Protein AF-A0A7Y9S3P2-F1 (afdb_monomer_lite)

Structure (mmCIF, N/CA/C/O backbone):
data_AF-A0A7Y9S3P2-F1
#
_entry.id   AF-A0A7Y9S3P2-F1
#
loop_
_atom_site.group_PDB
_atom_site.id
_atom_site.type_symbol
_atom_site.label_atom_id
_atom_site.label_alt_id
_atom_site.label_comp_id
_atom_site.label_asym_id
_atom_site.label_entity_id
_atom_site.label_seq_id
_atom_site.pdbx_PDB_ins_code
_atom_site.Cartn_x
_atom_site.Cartn_y
_atom_site.Cartn_z
_atom_site.occupancy
_atom_site.B_iso_or_equiv
_atom_site.auth_seq_id
_atom_site.auth_comp_id
_atom_site.auth_asym_id
_atom_site.auth_atom_id
_atom_site.pdbx_PDB_model_num
ATOM 1 N N . MET A 1 1 ? -4.431 -1.060 17.935 1.00 65.31 1 MET A N 1
ATOM 2 C CA . MET A 1 1 ? -3.489 -1.432 16.848 1.00 65.31 1 MET A CA 1
ATOM 3 C C . MET A 1 1 ? -2.145 -0.749 17.093 1.00 65.31 1 MET A C 1
ATOM 5 O O . MET A 1 1 ? -2.159 0.390 17.537 1.00 65.31 1 MET A O 1
ATOM 9 N N . SER A 1 2 ? -1.002 -1.417 16.887 1.00 79.00 2 SER A N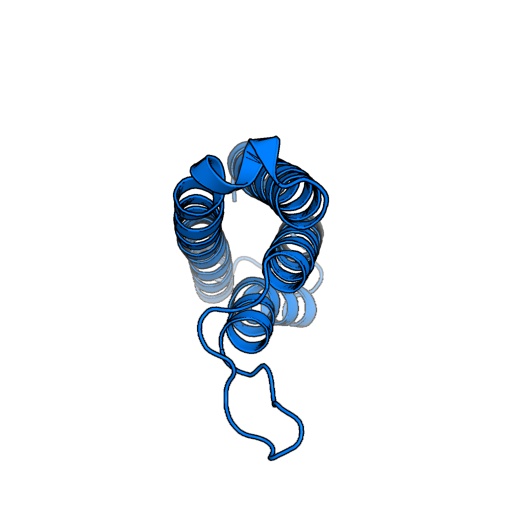 1
ATOM 10 C CA . SER A 1 2 ? 0.310 -0.807 17.181 1.00 79.00 2 SER A CA 1
ATOM 11 C C . SER A 1 2 ? 0.689 0.233 16.126 1.00 79.00 2 SER A C 1
ATOM 13 O O . SER A 1 2 ? 0.864 -0.110 14.957 1.00 79.00 2 SER A O 1
ATOM 15 N N . TRP A 1 3 ? 0.874 1.482 16.558 1.00 86.38 3 TRP A N 1
ATOM 16 C CA . TRP A 1 3 ? 1.297 2.607 15.713 1.00 86.38 3 TRP A CA 1
ATOM 17 C C . TRP A 1 3 ? 2.593 2.305 14.942 1.00 86.38 3 TRP A C 1
ATOM 19 O O . TRP A 1 3 ? 2.739 2.665 13.775 1.00 86.38 3 TRP A O 1
ATOM 29 N N . LEU A 1 4 ? 3.509 1.565 15.578 1.00 90.12 4 LEU A N 1
ATOM 30 C CA . LEU A 1 4 ? 4.780 1.153 14.985 1.00 90.12 4 LEU A CA 1
ATOM 31 C C . LEU A 1 4 ? 4.578 0.259 13.762 1.00 90.12 4 LEU A C 1
ATOM 33 O O . LEU A 1 4 ? 5.217 0.476 12.738 1.00 90.12 4 LEU A O 1
ATOM 37 N N . PHE A 1 5 ? 3.680 -0.725 13.850 1.00 89.44 5 PHE A N 1
ATOM 38 C CA . PHE A 1 5 ? 3.458 -1.657 12.747 1.00 89.44 5 PHE A CA 1
ATOM 39 C C . PHE A 1 5 ? 2.878 -0.937 11.526 1.00 89.44 5 PHE A C 1
ATOM 41 O O . PHE A 1 5 ? 3.394 -1.092 10.421 1.00 89.44 5 PHE A O 1
ATOM 48 N N . THR A 1 6 ? 1.878 -0.076 11.731 1.00 92.44 6 THR A N 1
ATOM 49 C CA . THR A 1 6 ? 1.283 0.722 10.651 1.00 92.44 6 THR A CA 1
ATOM 50 C C . THR A 1 6 ? 2.319 1.632 9.986 1.00 92.44 6 THR A C 1
ATOM 52 O O . THR A 1 6 ? 2.393 1.665 8.759 1.00 92.44 6 THR A O 1
ATOM 55 N N . ILE A 1 7 ? 3.164 2.322 10.764 1.00 94.25 7 ILE A N 1
ATOM 56 C CA . ILE A 1 7 ? 4.233 3.172 10.214 1.00 94.25 7 ILE A CA 1
ATOM 57 C C . ILE A 1 7 ? 5.238 2.352 9.408 1.00 94.25 7 ILE A C 1
ATOM 59 O O . ILE A 1 7 ? 5.643 2.792 8.333 1.00 94.25 7 ILE A O 1
ATOM 63 N N . VAL A 1 8 ? 5.638 1.173 9.890 1.00 95.81 8 VAL A N 1
ATOM 64 C CA . VAL A 1 8 ? 6.571 0.296 9.169 1.00 95.81 8 VAL A CA 1
ATOM 65 C C . VAL A 1 8 ? 5.989 -0.112 7.817 1.00 95.81 8 VAL A C 1
ATOM 67 O O . VAL A 1 8 ? 6.664 0.036 6.800 1.00 95.81 8 VAL A O 1
ATOM 70 N N . VAL A 1 9 ? 4.729 -0.555 7.776 1.00 95.12 9 VAL A N 1
ATOM 71 C CA . VAL A 1 9 ? 4.077 -0.969 6.523 1.00 95.12 9 VAL A CA 1
ATOM 72 C C . VAL A 1 9 ? 3.869 0.218 5.578 1.00 95.12 9 VAL A C 1
ATOM 74 O O . VAL A 1 9 ? 4.138 0.099 4.385 1.00 95.12 9 VAL A O 1
ATOM 77 N N . ALA A 1 10 ? 3.455 1.379 6.092 1.00 95.62 10 ALA A N 1
ATOM 78 C CA . ALA A 1 10 ? 3.285 2.586 5.283 1.00 95.62 10 ALA A CA 1
ATOM 79 C C . ALA A 1 10 ? 4.621 3.093 4.716 1.00 95.62 10 ALA A C 1
ATOM 81 O O . ALA A 1 10 ? 4.700 3.445 3.540 1.00 95.62 10 ALA A O 1
ATOM 82 N N . SER A 1 11 ? 5.687 3.075 5.521 1.00 97.19 11 SER A N 1
ATOM 83 C CA . SER A 1 11 ? 7.036 3.458 5.082 1.00 97.19 11 SER A CA 1
ATOM 84 C C . SER A 1 11 ? 7.560 2.490 4.028 1.00 97.19 11 SER A C 1
ATOM 86 O O . SER A 1 11 ? 8.102 2.918 3.014 1.00 97.19 11 SER A O 1
ATOM 88 N N . TYR A 1 12 ? 7.343 1.188 4.230 1.00 97.12 12 TYR A N 1
ATOM 89 C CA . TYR A 1 12 ? 7.684 0.163 3.252 1.00 97.12 12 TYR A CA 1
ATOM 90 C C . TYR A 1 12 ? 6.954 0.382 1.922 1.00 97.12 12 TYR A C 1
ATOM 92 O O . TYR A 1 12 ? 7.595 0.399 0.873 1.00 97.12 12 TYR A O 1
ATOM 100 N N . ALA A 1 13 ? 5.643 0.639 1.952 1.00 95.75 13 ALA A N 1
ATOM 101 C CA . ALA A 1 13 ? 4.880 0.984 0.755 1.00 95.75 13 ALA A CA 1
ATOM 102 C C . ALA A 1 13 ? 5.421 2.260 0.078 1.00 95.75 13 ALA A C 1
ATOM 104 O O . ALA A 1 13 ? 5.581 2.287 -1.140 1.00 95.75 13 ALA A O 1
ATOM 105 N N . GLY A 1 14 ? 5.808 3.281 0.850 1.00 96.44 14 GLY A N 1
ATOM 106 C CA . GLY A 1 14 ? 6.483 4.473 0.326 1.00 96.44 14 GLY A CA 1
ATOM 107 C C . GLY A 1 14 ? 7.808 4.160 -0.384 1.00 96.44 14 GLY A C 1
ATOM 108 O O . GLY A 1 14 ? 8.055 4.663 -1.478 1.00 96.44 14 GLY A O 1
ATOM 109 N N . VAL A 1 15 ? 8.636 3.277 0.183 1.00 97.44 15 VAL A N 1
ATOM 110 C CA . VAL A 1 15 ? 9.881 2.812 -0.456 1.00 97.44 15 VAL A CA 1
ATOM 111 C C . VAL A 1 15 ? 9.585 2.070 -1.759 1.00 97.44 15 VAL A C 1
ATOM 113 O O . VAL A 1 15 ? 10.229 2.343 -2.771 1.00 97.44 15 VAL A O 1
ATOM 116 N N . ILE A 1 16 ? 8.588 1.179 -1.771 1.00 97.12 16 ILE A N 1
ATOM 117 C CA . ILE A 1 16 ? 8.157 0.483 -2.993 1.00 97.12 16 ILE A CA 1
ATOM 118 C C . ILE A 1 16 ? 7.682 1.477 -4.051 1.00 97.12 16 ILE A C 1
ATOM 120 O O . ILE A 1 16 ? 8.007 1.297 -5.221 1.00 97.12 16 ILE A O 1
ATOM 124 N N . ALA A 1 17 ? 6.988 2.546 -3.662 1.00 96.94 17 ALA A N 1
ATOM 125 C CA . ALA A 1 17 ? 6.551 3.562 -4.606 1.00 96.94 17 ALA A CA 1
ATOM 126 C C . ALA A 1 17 ? 7.715 4.296 -5.276 1.00 96.94 17 ALA A C 1
ATOM 128 O O . ALA A 1 17 ? 7.737 4.441 -6.499 1.00 96.94 17 ALA A O 1
ATOM 129 N N . VAL A 1 18 ? 8.700 4.723 -4.481 1.00 96.94 18 VAL A N 1
ATOM 130 C CA . VAL A 1 18 ? 9.904 5.391 -4.991 1.00 96.94 18 VAL A CA 1
ATOM 131 C C . VAL A 1 18 ? 10.692 4.451 -5.900 1.00 96.94 18 VAL A C 1
ATOM 133 O O . VAL A 1 18 ? 11.096 4.852 -6.989 1.00 96.94 18 VAL A O 1
ATOM 136 N N . LEU A 1 19 ? 10.865 3.189 -5.496 1.00 95.75 19 LEU A N 1
ATOM 137 C CA . LEU A 1 19 ? 11.536 2.183 -6.318 1.00 95.75 19 LEU A CA 1
ATOM 138 C C . LEU A 1 19 ? 10.781 1.926 -7.625 1.00 95.75 19 LEU A C 1
ATOM 140 O O . LEU A 1 19 ? 11.403 1.884 -8.680 1.00 95.75 19 LEU A O 1
ATOM 144 N N . ALA A 1 20 ? 9.455 1.802 -7.585 1.00 95.62 20 ALA A N 1
ATOM 145 C CA . ALA A 1 20 ? 8.636 1.588 -8.773 1.00 95.62 20 ALA A CA 1
ATOM 146 C C . ALA A 1 20 ? 8.764 2.744 -9.773 1.00 95.62 20 ALA A C 1
ATOM 148 O O . ALA A 1 20 ? 9.000 2.503 -10.955 1.00 95.62 20 ALA A O 1
ATOM 149 N N . ALA A 1 21 ? 8.694 3.990 -9.296 1.00 95.81 21 ALA A N 1
ATOM 150 C CA . ALA A 1 21 ? 8.908 5.177 -10.119 1.00 95.81 21 ALA A CA 1
ATOM 151 C C . ALA A 1 21 ? 10.335 5.229 -10.697 1.00 95.81 21 ALA A C 1
ATOM 153 O O . ALA A 1 21 ? 10.517 5.497 -11.884 1.00 95.81 21 ALA A O 1
ATOM 154 N N . ALA A 1 22 ? 11.351 4.915 -9.886 1.00 95.38 22 ALA A N 1
ATOM 155 C CA . ALA A 1 22 ? 12.743 4.896 -10.328 1.00 95.38 22 ALA A CA 1
ATOM 156 C C . ALA A 1 22 ? 12.973 3.853 -11.435 1.00 95.38 22 ALA A C 1
ATOM 158 O O . ALA A 1 22 ? 13.521 4.192 -12.485 1.00 95.38 22 ALA A O 1
ATOM 159 N N . VAL A 1 23 ? 12.488 2.621 -11.247 1.00 94.94 23 VAL A N 1
ATOM 160 C CA . VAL A 1 23 ? 12.583 1.544 -12.248 1.00 94.94 23 VAL A CA 1
ATOM 161 C C . VAL A 1 23 ? 11.798 1.894 -13.516 1.00 94.94 23 VAL A C 1
ATOM 163 O O . VAL A 1 23 ? 12.291 1.661 -14.615 1.00 94.94 23 VAL A O 1
ATOM 166 N N . ALA A 1 24 ? 10.621 2.514 -13.388 1.00 93.00 24 ALA A N 1
ATOM 167 C CA . ALA A 1 24 ? 9.840 2.976 -14.537 1.00 93.00 24 ALA A CA 1
ATOM 168 C C . ALA A 1 24 ? 10.568 4.055 -15.354 1.00 93.00 24 ALA A C 1
ATOM 170 O O . ALA A 1 24 ? 10.397 4.136 -16.568 1.00 93.00 24 ALA A O 1
ATOM 171 N N . SER A 1 25 ? 11.361 4.895 -14.687 1.00 94.19 25 SER A N 1
ATOM 172 C CA . SER A 1 25 ? 12.025 6.047 -15.302 1.00 94.19 25 SER A CA 1
ATOM 173 C C . SER A 1 25 ? 13.384 5.734 -15.936 1.00 94.19 25 SER A C 1
ATOM 175 O O . SER A 1 25 ? 13.880 6.538 -16.720 1.00 94.19 25 SER A O 1
ATOM 177 N N . THR A 1 26 ? 14.029 4.615 -15.582 1.00 92.88 26 THR A N 1
ATOM 178 C CA . THR A 1 26 ? 15.426 4.346 -15.960 1.00 92.88 26 THR A CA 1
ATOM 179 C C . THR A 1 26 ? 15.667 2.874 -16.297 1.00 92.88 26 THR A C 1
ATOM 181 O O . THR A 1 26 ? 15.478 1.988 -15.466 1.00 92.88 26 THR A O 1
ATOM 184 N N . SER A 1 27 ? 16.204 2.613 -17.495 1.00 87.38 27 SER A N 1
ATOM 185 C CA . SER A 1 27 ? 16.511 1.260 -17.988 1.00 87.38 27 SER A CA 1
ATOM 186 C C . SER A 1 27 ? 17.563 0.518 -17.154 1.00 87.38 27 SER A C 1
ATOM 188 O O . SER A 1 27 ? 17.475 -0.697 -17.000 1.00 87.38 27 SER A O 1
ATOM 190 N N . ALA A 1 28 ? 18.514 1.236 -16.549 1.00 91.00 28 ALA A N 1
ATOM 191 C CA . ALA A 1 28 ? 19.560 0.656 -15.701 1.00 91.00 28 ALA A CA 1
ATOM 192 C C . ALA A 1 28 ? 19.016 -0.104 -14.475 1.00 91.00 28 ALA A C 1
ATOM 194 O O . ALA A 1 28 ? 19.706 -0.958 -13.923 1.00 91.00 28 ALA A O 1
ATOM 195 N N . LEU A 1 29 ? 17.783 0.192 -14.049 1.00 91.06 29 LEU A N 1
ATOM 196 C CA . LEU A 1 29 ? 17.156 -0.419 -12.878 1.00 91.06 29 LEU A CA 1
ATOM 197 C C . LEU A 1 29 ? 16.112 -1.484 -13.235 1.00 91.06 29 LEU A C 1
ATOM 199 O O . LEU A 1 29 ? 15.526 -2.062 -12.324 1.00 91.06 29 LEU A O 1
ATOM 203 N N . GLN A 1 30 ? 15.896 -1.803 -14.518 1.00 90.44 30 GLN A N 1
ATO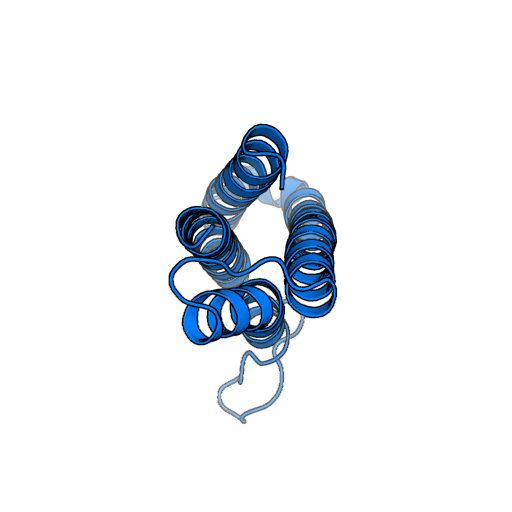M 204 C CA . GLN A 1 30 ? 14.864 -2.767 -14.935 1.00 90.44 30 GLN A CA 1
ATOM 205 C C . GLN A 1 30 ? 15.017 -4.151 -14.297 1.00 90.44 30 GLN A C 1
ATOM 207 O O . GLN A 1 30 ? 14.025 -4.802 -13.985 1.00 90.44 30 GLN A O 1
ATOM 212 N N . GLN A 1 31 ? 16.244 -4.572 -13.985 1.00 93.62 31 GLN A N 1
ATOM 213 C CA . GLN A 1 31 ? 16.497 -5.819 -13.254 1.00 93.62 31 GLN A CA 1
ATOM 214 C C . GLN A 1 31 ? 15.840 -5.875 -11.857 1.00 93.62 31 GLN A C 1
ATOM 216 O O . GLN A 1 31 ? 15.674 -6.957 -11.299 1.00 93.62 31 GLN A O 1
ATOM 221 N N . MET A 1 32 ? 15.451 -4.729 -11.283 1.00 92.44 32 MET A N 1
ATOM 222 C CA . MET A 1 32 ? 14.764 -4.634 -9.990 1.00 92.44 32 MET A CA 1
ATOM 223 C C . MET A 1 32 ? 13.236 -4.712 -10.106 1.00 92.44 32 MET A C 1
ATOM 225 O O . MET A 1 32 ? 12.551 -4.747 -9.085 1.00 92.44 32 MET A O 1
ATOM 229 N N . GLU A 1 33 ? 12.672 -4.772 -11.314 1.00 93.25 33 GLU A N 1
ATOM 230 C CA . GLU A 1 33 ? 11.225 -4.881 -11.518 1.00 93.25 33 GLU A CA 1
ATOM 231 C C . GLU A 1 33 ? 10.581 -6.061 -10.754 1.00 93.25 33 GLU A C 1
ATOM 233 O O . GLU A 1 33 ? 9.575 -5.837 -10.068 1.00 93.25 33 GLU A O 1
ATOM 238 N N . PRO A 1 34 ? 11.143 -7.289 -10.758 1.00 94.38 34 PRO A N 1
ATOM 239 C CA . PRO A 1 34 ? 10.580 -8.398 -9.988 1.00 94.38 34 PRO A CA 1
ATOM 240 C C . PRO A 1 34 ? 10.543 -8.113 -8.484 1.00 94.38 34 PRO A C 1
ATOM 242 O O . PRO A 1 34 ? 9.585 -8.491 -7.807 1.00 94.38 34 PRO A O 1
ATOM 245 N N . LEU A 1 35 ? 11.555 -7.406 -7.966 1.00 95.50 35 LEU A N 1
ATOM 246 C CA . LEU A 1 35 ? 11.635 -7.011 -6.561 1.00 95.50 35 LEU A CA 1
ATOM 247 C C . LEU A 1 35 ? 10.533 -6.007 -6.211 1.00 95.50 35 LEU A C 1
ATOM 249 O O . LEU A 1 35 ? 9.865 -6.177 -5.196 1.00 95.50 35 LEU A O 1
ATOM 253 N N . VAL A 1 36 ? 10.302 -5.002 -7.061 1.00 95.44 36 VAL A N 1
ATOM 254 C CA . VAL A 1 36 ? 9.224 -4.015 -6.881 1.00 95.44 36 VAL A CA 1
ATOM 255 C C . VAL A 1 36 ? 7.859 -4.700 -6.876 1.00 95.44 36 VAL A C 1
ATOM 257 O O . VAL A 1 36 ? 7.044 -4.465 -5.983 1.00 95.44 36 VAL A O 1
ATOM 260 N N . ARG A 1 37 ? 7.614 -5.594 -7.840 1.00 95.00 37 ARG A N 1
ATOM 261 C CA . ARG A 1 37 ? 6.348 -6.333 -7.950 1.00 95.00 37 ARG A CA 1
ATOM 262 C C . ARG A 1 37 ? 6.122 -7.251 -6.754 1.00 95.00 37 ARG A C 1
ATOM 264 O O . ARG A 1 37 ? 5.017 -7.296 -6.215 1.00 95.00 37 ARG A O 1
ATOM 271 N N . HIS A 1 38 ? 7.154 -7.973 -6.322 1.00 95.69 38 HIS A N 1
ATOM 272 C CA . HIS A 1 38 ? 7.074 -8.809 -5.128 1.00 95.69 38 HIS A CA 1
ATOM 273 C C . HIS A 1 38 ? 6.846 -7.960 -3.876 1.00 95.69 38 HIS A C 1
ATOM 275 O O . HIS A 1 38 ? 5.973 -8.272 -3.070 1.00 95.69 38 HIS A O 1
ATOM 281 N N . GLY A 1 39 ? 7.565 -6.845 -3.753 1.00 95.00 39 GLY A N 1
ATOM 282 C CA . GLY A 1 39 ? 7.424 -5.937 -2.628 1.00 95.00 39 GLY A CA 1
ATOM 283 C C . GLY A 1 39 ? 6.029 -5.329 -2.525 1.00 95.00 39 GLY A C 1
ATOM 284 O O . GLY A 1 39 ? 5.462 -5.288 -1.437 1.00 95.00 39 GLY A O 1
ATOM 285 N N . MET A 1 40 ? 5.403 -4.973 -3.650 1.00 95.88 40 MET A N 1
ATOM 286 C CA . MET A 1 40 ? 4.009 -4.525 -3.643 1.00 95.88 40 MET A CA 1
ATOM 287 C C . MET A 1 40 ? 3.055 -5.610 -3.124 1.00 95.88 40 MET A C 1
ATOM 289 O O . MET A 1 40 ? 2.181 -5.314 -2.313 1.00 95.88 40 MET A O 1
ATOM 293 N N . LYS A 1 41 ? 3.245 -6.879 -3.511 1.00 95.06 41 LYS A N 1
ATOM 294 C CA . LYS A 1 41 ? 2.437 -7.993 -2.979 1.00 95.06 41 LYS A CA 1
ATOM 295 C C . LYS A 1 41 ? 2.601 -8.138 -1.464 1.00 95.06 41 LYS A C 1
ATOM 297 O O . LYS A 1 41 ? 1.611 -8.316 -0.757 1.00 95.06 41 LYS A O 1
ATOM 302 N N . VAL A 1 42 ? 3.830 -8.024 -0.954 1.00 95.69 42 VAL A N 1
ATOM 303 C CA . VAL A 1 42 ? 4.095 -8.054 0.495 1.00 95.69 42 VAL A CA 1
ATOM 304 C C . VAL A 1 42 ? 3.396 -6.887 1.196 1.00 95.69 42 VAL A C 1
ATOM 306 O O . VAL A 1 42 ? 2.745 -7.098 2.220 1.00 95.69 42 VAL A O 1
ATOM 309 N N . ALA A 1 43 ? 3.465 -5.679 0.627 1.00 94.00 43 ALA A N 1
ATOM 310 C CA . ALA A 1 43 ? 2.772 -4.509 1.159 1.00 94.00 43 ALA A CA 1
ATOM 311 C C . ALA A 1 43 ? 1.255 -4.740 1.221 1.00 94.00 43 ALA A C 1
ATOM 313 O O . ALA A 1 43 ? 0.661 -4.515 2.274 1.00 94.00 43 ALA A O 1
ATOM 314 N N . GLN A 1 44 ? 0.647 -5.267 0.149 1.00 94.50 44 GLN A N 1
ATOM 315 C CA . GLN A 1 44 ? -0.782 -5.604 0.095 1.00 94.50 44 GLN A CA 1
ATOM 316 C C . GLN A 1 44 ? -1.198 -6.572 1.201 1.00 94.50 44 GLN A C 1
ATOM 318 O O . GLN A 1 44 ? -2.178 -6.317 1.899 1.00 94.50 44 GLN A O 1
ATOM 323 N N . ILE A 1 45 ? -0.442 -7.656 1.393 1.00 95.31 45 ILE A N 1
ATOM 324 C CA . ILE A 1 45 ? -0.717 -8.636 2.450 1.00 95.31 45 ILE A CA 1
ATOM 325 C C . ILE A 1 45 ? -0.633 -7.963 3.824 1.00 95.31 45 ILE A C 1
ATOM 327 O O . ILE A 1 45 ? -1.542 -8.107 4.641 1.00 95.31 45 ILE A O 1
ATOM 331 N N . ALA A 1 46 ? 0.423 -7.185 4.070 1.00 94.56 46 ALA A N 1
ATOM 332 C CA . ALA A 1 46 ? 0.625 -6.512 5.346 1.00 94.56 46 ALA A CA 1
ATOM 333 C C . ALA A 1 46 ? -0.488 -5.497 5.658 1.00 94.56 46 ALA A C 1
ATOM 335 O O . ALA A 1 46 ? -1.018 -5.492 6.768 1.00 94.56 46 ALA A O 1
ATOM 336 N N . GLY A 1 47 ? -0.904 -4.672 4.693 1.00 93.12 47 GLY A N 1
ATOM 337 C CA . GLY A 1 47 ? -2.022 -3.753 4.920 1.00 93.12 47 GLY A CA 1
ATOM 338 C C . GLY A 1 47 ? -3.382 -4.443 4.986 1.00 93.12 47 GLY A C 1
ATOM 339 O O . GLY A 1 47 ? -4.239 -3.992 5.740 1.00 93.12 47 GLY A O 1
ATOM 340 N N . GLY A 1 48 ? -3.564 -5.572 4.296 1.00 93.50 48 GLY A N 1
ATOM 341 C CA . GLY A 1 48 ? -4.731 -6.435 4.473 1.00 93.50 48 GLY A CA 1
ATOM 342 C C . GLY A 1 48 ? -4.847 -6.965 5.902 1.00 93.50 48 GLY A C 1
ATOM 343 O O . GLY A 1 48 ? -5.929 -6.925 6.483 1.00 93.50 48 GLY A O 1
ATOM 344 N N . LEU A 1 49 ? -3.730 -7.371 6.513 1.00 94.25 49 LEU A N 1
ATOM 345 C CA . LEU A 1 49 ? -3.693 -7.764 7.925 1.00 94.25 49 LEU A CA 1
ATOM 346 C C . LEU A 1 49 ? -4.054 -6.597 8.855 1.00 94.25 49 LEU A C 1
ATOM 348 O O . LEU A 1 49 ? -4.838 -6.783 9.782 1.00 94.25 49 LEU A O 1
ATOM 352 N N . ILE A 1 50 ? -3.536 -5.393 8.594 1.00 93.00 50 ILE A N 1
ATOM 353 C CA . ILE A 1 50 ? -3.884 -4.181 9.360 1.00 93.00 50 ILE A CA 1
ATOM 354 C C . ILE A 1 50 ? -5.389 -3.898 9.265 1.00 93.00 50 ILE A C 1
ATOM 356 O O . ILE A 1 50 ? -6.045 -3.686 10.285 1.00 93.00 50 ILE A O 1
ATOM 360 N N . ALA A 1 51 ? -5.956 -3.935 8.058 1.00 92.12 51 ALA A N 1
ATOM 361 C CA . ALA A 1 51 ? -7.383 -3.728 7.835 1.00 92.12 51 ALA A CA 1
ATOM 362 C C . ALA A 1 51 ? -8.242 -4.807 8.520 1.00 92.12 51 ALA A C 1
ATOM 364 O O . ALA A 1 51 ? -9.260 -4.485 9.131 1.00 92.12 51 ALA A O 1
ATOM 365 N N . ALA A 1 52 ? -7.816 -6.072 8.481 1.00 91.56 52 ALA A N 1
ATOM 366 C CA . ALA A 1 52 ? -8.504 -7.169 9.157 1.00 91.56 52 ALA A CA 1
ATOM 367 C C . ALA A 1 52 ? -8.497 -6.992 10.682 1.00 91.56 52 ALA A C 1
ATOM 369 O O . ALA A 1 52 ? -9.540 -7.118 11.318 1.00 91.56 52 ALA A O 1
ATOM 370 N N . VAL A 1 53 ? -7.350 -6.638 11.271 1.00 90.56 53 VAL A N 1
ATOM 371 C CA . VAL A 1 53 ? -7.241 -6.349 12.710 1.00 90.56 53 VAL A CA 1
ATOM 372 C C . VAL A 1 53 ? -8.108 -5.150 13.096 1.00 90.56 53 VAL A C 1
ATOM 374 O O . VAL A 1 53 ? -8.792 -5.202 14.115 1.00 90.56 53 VAL A O 1
ATOM 377 N N . ALA A 1 54 ? -8.132 -4.091 12.281 1.00 87.25 54 ALA A N 1
ATOM 378 C CA . ALA A 1 54 ? -9.035 -2.959 12.484 1.00 87.25 54 ALA A CA 1
ATOM 379 C C . ALA A 1 54 ? -10.507 -3.410 12.501 1.00 87.25 54 ALA A C 1
ATOM 381 O O . ALA A 1 54 ? -11.235 -3.079 13.432 1.00 87.25 54 ALA A O 1
ATOM 382 N N . GLY A 1 55 ? -10.926 -4.222 11.527 1.00 85.75 55 GLY A N 1
ATOM 383 C CA . GLY A 1 55 ? -12.276 -4.786 11.474 1.00 85.75 55 GLY A CA 1
ATOM 384 C C . GLY A 1 55 ? -12.617 -5.664 12.683 1.00 85.75 55 GLY A C 1
ATOM 385 O O . GLY A 1 55 ? -13.702 -5.543 13.242 1.00 85.75 55 GLY A O 1
ATOM 386 N N . LEU A 1 56 ? -11.685 -6.506 13.139 1.00 87.56 56 LEU A N 1
ATOM 387 C CA . LEU A 1 56 ? -11.880 -7.331 14.336 1.00 87.56 56 LEU A CA 1
ATOM 388 C C . LEU A 1 56 ? -12.047 -6.483 15.601 1.00 87.56 56 LEU A C 1
ATOM 390 O O . LEU A 1 56 ? -12.923 -6.777 16.409 1.00 87.56 56 LEU A O 1
ATOM 394 N N . ASN A 1 57 ? -11.259 -5.417 15.759 1.00 84.94 57 ASN A N 1
ATOM 395 C CA . ASN A 1 57 ? -11.391 -4.517 16.907 1.00 84.94 57 ASN A CA 1
ATOM 396 C C . ASN A 1 57 ? -12.768 -3.834 16.925 1.00 84.94 57 ASN A C 1
ATOM 398 O O . ASN A 1 57 ? -13.386 -3.771 17.987 1.00 84.94 57 ASN A O 1
ATOM 402 N N . LEU A 1 58 ? -13.274 -3.405 15.758 1.00 84.38 58 LEU A N 1
ATOM 403 C CA . LEU A 1 58 ? -14.631 -2.856 15.623 1.00 84.38 58 LEU A CA 1
ATOM 404 C C . LEU A 1 58 ? -15.696 -3.864 16.077 1.00 84.38 58 LEU A C 1
ATOM 406 O O . LEU A 1 58 ? -16.592 -3.522 16.843 1.00 84.38 58 LEU A O 1
ATOM 410 N N . LEU A 1 59 ? -15.584 -5.125 15.644 1.00 83.94 59 LEU A N 1
ATOM 411 C CA . LEU A 1 59 ? -16.522 -6.192 16.022 1.00 83.94 59 LEU A CA 1
ATOM 412 C C . LEU A 1 59 ? -16.468 -6.539 17.515 1.00 83.94 59 LEU A C 1
ATOM 414 O O . LEU A 1 59 ? -17.465 -6.981 18.079 1.00 83.94 59 LEU A O 1
ATOM 418 N N . GLN A 1 60 ? -15.318 -6.338 18.158 1.00 85.25 60 GLN A N 1
ATOM 419 C CA . GLN A 1 60 ? -15.137 -6.542 19.597 1.00 85.25 60 GLN A CA 1
ATOM 420 C C . GLN A 1 60 ? -15.665 -5.376 20.448 1.00 85.25 60 GLN A C 1
ATOM 422 O O . GLN A 1 60 ? -15.498 -5.396 21.665 1.00 85.25 60 GLN A O 1
ATOM 427 N N . GLY A 1 61 ? -16.291 -4.368 19.835 1.00 74.88 61 GLY A N 1
ATOM 428 C CA . GLY A 1 61 ? -16.843 -3.219 20.549 1.00 74.88 61 GLY A CA 1
ATOM 429 C C . GLY A 1 61 ? -15.802 -2.166 20.923 1.00 74.88 61 GLY A C 1
ATOM 430 O O . GLY A 1 61 ? -16.073 -1.341 21.790 1.00 74.88 61 GLY A O 1
ATOM 431 N N . HIS A 1 62 ? -14.621 -2.164 20.288 1.00 75.62 62 HIS A N 1
ATOM 432 C CA . HIS A 1 62 ? -13.787 -0.966 20.326 1.00 75.62 62 HIS A CA 1
ATOM 433 C C . HIS A 1 62 ? -14.480 0.100 19.483 1.00 75.62 62 HIS A C 1
ATOM 435 O O . HIS A 1 62 ? -14.643 -0.079 18.276 1.00 75.62 62 HIS A O 1
ATOM 441 N N . GLU A 1 63 ? -14.885 1.188 20.128 1.00 70.69 63 GLU A N 1
ATOM 442 C CA . GLU A 1 63 ? -15.484 2.352 19.485 1.00 70.69 63 GLU A CA 1
ATOM 443 C C . GLU A 1 63 ? -14.372 3.346 19.124 1.00 70.69 63 GLU A C 1
ATOM 445 O O . GLU A 1 63 ? -13.941 4.112 19.986 1.00 70.69 63 GLU A O 1
ATOM 450 N N . PRO A 1 64 ? -13.844 3.343 17.887 1.00 66.88 64 PRO A N 1
ATOM 451 C CA . PRO A 1 64 ? -13.088 4.487 17.403 1.00 66.88 64 PRO A CA 1
ATOM 452 C C . PRO A 1 64 ? -13.991 5.716 17.355 1.00 66.88 64 PRO A C 1
ATOM 454 O O . PRO A 1 64 ? -15.203 5.597 17.146 1.00 66.88 64 PRO A O 1
ATOM 457 N N . ASP A 1 65 ? -13.377 6.895 17.428 1.00 71.44 65 ASP A N 1
ATOM 458 C CA . ASP A 1 65 ? -14.065 8.189 17.382 1.00 71.44 65 ASP A CA 1
ATOM 459 C C . ASP A 1 65 ? -15.083 8.282 16.229 1.00 71.44 65 ASP A C 1
ATOM 461 O O . ASP A 1 65 ? -16.100 8.968 16.337 1.00 71.44 65 ASP A O 1
ATOM 465 N N . GLN A 1 66 ? -14.808 7.606 15.100 1.00 77.75 66 GLN A N 1
ATOM 466 C CA . GLN A 1 66 ? -15.634 7.626 13.889 1.00 77.75 66 GLN A CA 1
ATOM 467 C C . GLN A 1 66 ? -15.692 6.251 13.189 1.00 77.75 66 GLN A C 1
ATOM 469 O O . GLN A 1 66 ? -15.112 6.059 12.119 1.00 77.75 66 GLN A O 1
ATOM 474 N N . VAL A 1 67 ? -16.454 5.305 13.754 1.00 81.25 67 VAL A N 1
ATOM 475 C CA . VAL A 1 67 ? -16.638 3.908 13.276 1.00 81.25 67 VAL A CA 1
ATOM 476 C C . VAL A 1 67 ? -16.791 3.766 11.758 1.00 81.25 67 VAL A C 1
ATOM 478 O O . VAL A 1 67 ? -16.075 2.984 11.129 1.00 81.25 67 VAL A O 1
ATOM 481 N N . TRP A 1 68 ? -17.700 4.528 11.143 1.00 82.19 68 TRP A N 1
ATOM 482 C CA . TRP A 1 68 ? -17.957 4.444 9.699 1.00 82.19 68 TRP A CA 1
ATOM 483 C C . TRP A 1 68 ? -16.757 4.878 8.857 1.00 82.19 68 TRP A C 1
ATOM 485 O O . TRP A 1 68 ? -16.509 4.318 7.788 1.00 82.19 68 TRP A O 1
ATOM 495 N N . ILE A 1 69 ? -15.984 5.845 9.352 1.00 84.88 69 ILE A N 1
ATOM 496 C CA . ILE A 1 69 ? -14.778 6.322 8.681 1.00 84.88 69 ILE A CA 1
ATOM 497 C C . ILE A 1 69 ? -13.663 5.282 8.806 1.00 84.88 69 ILE A C 1
ATOM 499 O O . ILE A 1 69 ? -13.016 4.969 7.805 1.00 84.88 69 ILE A O 1
ATOM 503 N N . SER A 1 70 ? -13.477 4.687 9.987 1.00 85.38 70 SER A N 1
ATOM 504 C CA . SER A 1 70 ? -12.510 3.602 10.190 1.00 85.38 70 SER A CA 1
ATOM 505 C C . SER A 1 70 ? -12.807 2.406 9.284 1.00 85.38 70 SER A C 1
ATOM 507 O O . SER A 1 70 ? -11.906 1.893 8.620 1.00 85.38 70 SER A O 1
ATOM 509 N N . ALA A 1 71 ? -14.077 1.998 9.192 1.00 86.88 71 ALA A N 1
ATOM 510 C CA . ALA A 1 71 ? -14.503 0.922 8.303 1.00 86.88 71 ALA A CA 1
ATOM 511 C C . ALA A 1 71 ? -14.242 1.262 6.825 1.00 86.88 71 ALA A C 1
ATOM 513 O O . ALA A 1 71 ? -13.679 0.446 6.093 1.00 86.88 71 ALA A O 1
ATOM 514 N N . GLY A 1 72 ? -14.581 2.484 6.397 1.00 88.69 72 GLY A N 1
ATOM 515 C CA . GLY A 1 72 ? -14.322 2.961 5.038 1.00 88.69 72 GLY A CA 1
ATOM 516 C C . GLY A 1 72 ? -12.838 2.913 4.668 1.00 88.69 72 GLY A C 1
ATOM 517 O O . GLY A 1 72 ? -12.485 2.396 3.608 1.00 88.69 72 GLY A O 1
ATOM 518 N N . TYR A 1 73 ? -11.952 3.370 5.559 1.00 90.81 73 TYR A N 1
ATOM 519 C CA . TYR A 1 73 ? -10.510 3.283 5.325 1.00 90.81 73 TYR A CA 1
ATOM 520 C C . TYR A 1 73 ? -9.994 1.843 5.331 1.00 90.81 73 TYR A C 1
ATOM 522 O O . TYR A 1 73 ? -9.156 1.517 4.494 1.00 90.81 73 TYR A O 1
ATOM 530 N N . ALA A 1 74 ? -10.492 0.967 6.208 1.00 90.00 74 ALA A N 1
ATOM 531 C CA . ALA A 1 74 ? -10.083 -0.438 6.230 1.00 90.00 74 ALA A CA 1
ATOM 532 C C . ALA A 1 74 ? -10.405 -1.137 4.899 1.00 90.00 74 ALA A C 1
ATOM 534 O O . ALA A 1 74 ? -9.548 -1.808 4.325 1.00 90.00 74 ALA A O 1
ATOM 535 N N . VAL A 1 75 ? -11.607 -0.908 4.360 1.00 92.31 75 VAL A N 1
ATOM 536 C CA . VAL A 1 75 ? -11.991 -1.411 3.034 1.00 92.31 75 VAL A CA 1
ATOM 537 C C . VAL A 1 75 ? -11.127 -0.779 1.942 1.00 92.31 75 VAL A C 1
ATOM 539 O O . VAL A 1 75 ? -10.633 -1.487 1.065 1.00 92.31 75 VAL A O 1
ATOM 542 N N . ALA A 1 76 ? -10.892 0.534 2.000 1.00 93.00 76 ALA A N 1
ATOM 543 C CA . ALA A 1 76 ? -10.119 1.244 0.986 1.00 93.00 76 ALA A CA 1
ATOM 544 C C . ALA A 1 76 ? -8.652 0.787 0.918 1.00 93.00 76 ALA A C 1
ATOM 546 O O . ALA A 1 76 ? -8.130 0.634 -0.187 1.00 93.00 76 ALA A O 1
ATOM 547 N N . VAL A 1 77 ? -8.000 0.532 2.063 1.00 92.56 77 VAL A N 1
ATOM 548 C CA . VAL A 1 77 ? -6.607 0.036 2.149 1.00 92.56 77 VAL A CA 1
ATOM 549 C C . VAL A 1 77 ? -6.410 -1.231 1.317 1.00 92.56 77 VAL A C 1
ATOM 551 O O . VAL A 1 77 ? -5.340 -1.426 0.747 1.00 92.56 77 VAL A O 1
ATOM 554 N N . VAL A 1 78 ? -7.432 -2.083 1.234 1.00 93.00 78 VAL A N 1
ATOM 555 C CA . VAL A 1 78 ? -7.379 -3.344 0.485 1.00 93.00 78 VAL A CA 1
ATOM 556 C C . VAL A 1 78 ? -7.919 -3.165 -0.932 1.00 93.00 78 VAL A C 1
ATOM 558 O O . VAL A 1 78 ? -7.269 -3.547 -1.905 1.00 93.00 78 VAL A O 1
ATOM 561 N N . GLY A 1 79 ? -9.102 -2.564 -1.055 1.00 89.25 79 GLY A N 1
ATOM 562 C CA . GLY A 1 79 ? -9.843 -2.484 -2.308 1.00 89.25 79 GLY A CA 1
ATOM 563 C C . GLY A 1 79 ? -9.194 -1.568 -3.340 1.00 89.25 79 GLY A C 1
ATOM 564 O O . GLY A 1 79 ? -9.091 -1.949 -4.503 1.00 89.25 79 GLY A O 1
ATOM 565 N N . VAL A 1 80 ? -8.717 -0.386 -2.937 1.00 91.00 80 VAL A N 1
ATOM 566 C CA . VAL A 1 80 ? -8.177 0.593 -3.894 1.00 91.00 80 VAL A CA 1
ATOM 567 C C . VAL A 1 80 ? -6.886 0.085 -4.546 1.00 91.00 80 VAL A C 1
ATOM 569 O O . VAL A 1 80 ? -6.840 0.050 -5.776 1.00 91.00 80 VAL A O 1
ATOM 572 N N . PRO A 1 81 ? -5.866 -0.394 -3.801 1.00 89.25 81 PRO A N 1
ATOM 573 C CA . PRO A 1 81 ? -4.672 -0.957 -4.428 1.00 89.25 81 PRO A CA 1
ATOM 574 C C . PRO A 1 81 ? -4.983 -2.181 -5.291 1.00 89.25 81 PRO A C 1
ATOM 576 O O . PRO A 1 81 ? -4.386 -2.341 -6.350 1.00 89.25 81 PRO A O 1
ATOM 579 N N . PHE A 1 82 ? -5.928 -3.032 -4.874 1.00 89.50 82 PHE A N 1
ATOM 580 C CA . PHE A 1 82 ? -6.343 -4.188 -5.668 1.00 89.50 82 PHE A CA 1
ATOM 581 C C . PHE A 1 82 ? -6.945 -3.773 -7.014 1.00 89.50 82 PHE A C 1
ATOM 583 O O . PHE A 1 82 ? -6.522 -4.280 -8.050 1.00 89.50 82 PHE A O 1
ATOM 590 N N . ILE A 1 83 ? -7.882 -2.822 -7.018 1.00 87.25 83 ILE A N 1
ATOM 591 C CA . ILE A 1 83 ? -8.514 -2.318 -8.245 1.00 87.25 83 ILE A CA 1
ATOM 592 C C . ILE A 1 83 ?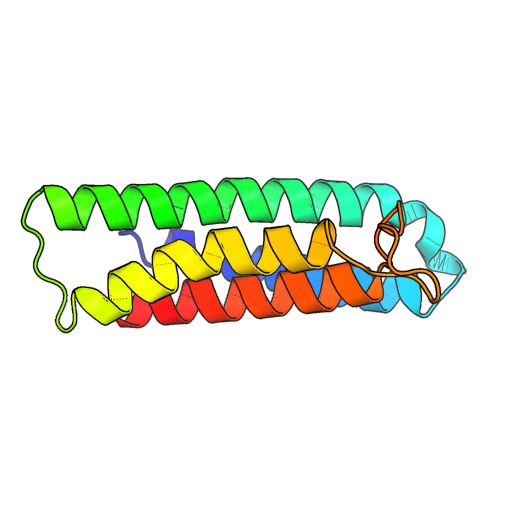 -7.468 -1.687 -9.167 1.00 87.25 83 ILE A C 1
ATOM 594 O O . ILE A 1 83 ? -7.431 -2.017 -10.347 1.00 87.25 83 ILE A O 1
ATOM 598 N N . LEU A 1 84 ? -6.576 -0.845 -8.634 1.00 86.56 84 LEU A N 1
ATOM 599 C CA . LEU A 1 84 ? -5.518 -0.202 -9.425 1.00 86.56 84 LEU A CA 1
ATOM 600 C C . LEU A 1 84 ? -4.582 -1.216 -10.100 1.00 86.56 84 LEU A C 1
ATOM 602 O O . LEU A 1 84 ? -4.107 -0.985 -11.210 1.00 86.56 84 LEU A O 1
ATOM 606 N N . LEU A 1 85 ? -4.309 -2.339 -9.437 1.00 86.31 85 LEU A N 1
ATOM 607 C CA . LEU A 1 85 ? -3.385 -3.355 -9.939 1.00 86.31 85 LEU A CA 1
ATOM 608 C C . LEU A 1 85 ? -4.035 -4.393 -10.861 1.00 86.31 85 LEU A C 1
ATOM 610 O O . LEU A 1 85 ? -3.303 -5.087 -11.558 1.00 86.31 85 LEU A O 1
ATOM 614 N N . THR A 1 86 ? -5.365 -4.512 -10.861 1.00 82.19 86 THR A N 1
ATOM 615 C CA . THR A 1 86 ? -6.094 -5.562 -11.605 1.00 82.19 86 THR A CA 1
ATOM 616 C C . THR A 1 86 ? -7.022 -5.030 -12.691 1.00 82.19 86 THR A C 1
ATOM 618 O O . THR A 1 86 ? -7.361 -5.764 -13.611 1.00 82.19 86 THR A O 1
ATOM 621 N N . ARG A 1 87 ? -7.451 -3.767 -12.607 1.00 71.19 87 ARG A N 1
ATOM 622 C CA . ARG A 1 87 ? -8.360 -3.135 -13.571 1.00 71.19 87 ARG A CA 1
ATOM 623 C C . ARG A 1 87 ? -7.707 -1.926 -14.228 1.00 71.19 87 ARG A C 1
ATOM 625 O O . ARG A 1 87 ? -8.167 -0.800 -14.055 1.00 71.19 87 ARG A O 1
ATOM 632 N N . GLN A 1 88 ? -6.625 -2.167 -14.963 1.00 67.00 88 GLN A N 1
ATOM 633 C CA . GLN A 1 88 ? -6.099 -1.209 -15.938 1.00 67.00 88 GLN A CA 1
ATOM 634 C C . GLN A 1 88 ? -6.789 -1.482 -17.274 1.00 67.00 88 GLN A C 1
ATOM 636 O O . GLN A 1 88 ? -6.376 -2.437 -17.920 1.00 67.00 88 GLN A O 1
ATOM 641 N N . PRO A 1 89 ? -7.836 -0.733 -17.665 1.00 61.16 89 PRO A N 1
ATOM 642 C CA . PRO A 1 89 ? -8.399 -0.876 -19.000 1.00 61.16 89 PRO A CA 1
ATOM 643 C C . PRO A 1 89 ? -7.379 -0.378 -20.030 1.00 61.16 89 PRO A C 1
ATOM 645 O O . PRO A 1 89 ? -6.852 0.730 -19.887 1.00 61.16 89 PRO A O 1
ATOM 648 N N . ASP A 1 90 ? -7.092 -1.190 -21.041 1.00 68.38 90 ASP A N 1
ATOM 649 C CA . ASP A 1 90 ? -6.509 -0.709 -22.291 1.00 68.38 90 ASP A CA 1
ATOM 650 C C . ASP A 1 90 ? -7.543 0.096 -23.104 1.00 68.38 90 ASP A C 1
ATOM 652 O O . ASP A 1 90 ? -8.648 0.386 -22.632 1.00 68.38 90 ASP A O 1
ATOM 656 N N . GLU A 1 91 ? -7.175 0.514 -24.318 1.00 72.25 91 GLU A N 1
ATOM 657 C CA . GLU A 1 91 ? -8.075 1.259 -25.212 1.00 72.25 91 GLU A CA 1
ATOM 658 C C . GLU A 1 91 ? -9.360 0.476 -25.551 1.00 72.25 91 GLU A C 1
ATOM 660 O O . GLU A 1 91 ? -10.386 1.093 -25.840 1.00 72.25 91 GLU A O 1
ATOM 665 N N . ASP A 1 92 ? -9.325 -0.854 -25.430 1.00 71.94 92 ASP A N 1
ATOM 666 C CA . ASP A 1 92 ? -10.431 -1.777 -25.688 1.00 71.94 92 ASP A CA 1
ATOM 667 C C . ASP A 1 92 ? -11.197 -2.167 -24.402 1.00 71.94 92 ASP A C 1
ATOM 669 O O . ASP A 1 92 ? -12.223 -2.849 -24.459 1.00 71.94 92 ASP A O 1
ATOM 673 N N . GLY A 1 93 ? -10.759 -1.678 -23.236 1.00 68.50 93 GLY A N 1
ATOM 674 C CA . GLY A 1 93 ? -11.372 -1.940 -21.933 1.00 68.50 93 GLY A CA 1
ATOM 675 C C . GLY A 1 93 ? -10.917 -3.236 -21.256 1.00 68.50 93 GLY A C 1
ATOM 676 O O . GLY A 1 93 ? -11.463 -3.585 -20.204 1.00 68.50 93 GLY A O 1
ATOM 677 N N . GLU A 1 94 ? -9.924 -3.927 -21.811 1.00 69.38 94 GLU A N 1
ATOM 678 C CA . GLU A 1 94 ? -9.389 -5.181 -21.287 1.00 69.38 94 GLU A CA 1
ATOM 679 C C . GLU A 1 94 ? -8.291 -4.942 -20.231 1.00 69.38 94 GLU A C 1
ATOM 681 O O . GLU A 1 94 ? -7.615 -3.910 -20.245 1.00 69.38 94 GLU A O 1
ATOM 686 N N . PRO A 1 95 ? -8.092 -5.866 -19.271 1.00 66.69 95 PRO A N 1
ATOM 687 C CA . PRO A 1 95 ? -7.056 -5.729 -18.250 1.00 66.69 95 PRO A CA 1
ATOM 688 C C . PRO A 1 95 ? -5.634 -5.795 -18.831 1.00 66.69 95 PRO A C 1
ATOM 690 O O . PRO A 1 95 ? -5.230 -6.805 -19.405 1.00 66.69 95 PRO A O 1
ATOM 693 N N . VAL A 1 96 ? -4.821 -4.763 -18.585 1.00 72.31 96 VAL A N 1
ATOM 694 C CA . VAL A 1 96 ? -3.390 -4.768 -18.933 1.00 72.31 96 VAL A CA 1
ATOM 695 C C . VAL A 1 96 ? -2.579 -5.556 -17.900 1.00 72.31 96 VAL A C 1
ATOM 697 O O . VAL A 1 96 ? -2.357 -5.096 -16.774 1.00 72.31 96 VAL A O 1
ATOM 700 N N . GLU A 1 97 ? -2.063 -6.720 -18.304 1.00 77.06 97 GLU A N 1
ATOM 701 C CA . GLU A 1 97 ? -1.088 -7.500 -17.534 1.00 77.06 97 GLU A CA 1
ATOM 702 C C . GLU A 1 97 ? 0.272 -7.599 -18.257 1.00 77.06 97 GLU A C 1
ATOM 704 O O . GLU A 1 97 ? 0.322 -7.950 -19.436 1.00 77.06 97 GLU A O 1
ATOM 709 N N . PRO A 1 98 ? 1.404 -7.351 -17.567 1.00 79.94 98 PRO A N 1
ATOM 710 C CA . PRO A 1 98 ? 1.515 -6.963 -16.164 1.00 79.94 98 PRO A CA 1
ATOM 711 C C . PRO A 1 98 ? 1.279 -5.457 -15.945 1.00 79.94 98 PRO A C 1
ATOM 713 O O . PRO A 1 98 ? 1.729 -4.627 -16.732 1.00 79.94 98 PRO A O 1
ATOM 716 N N . ALA A 1 99 ? 0.667 -5.101 -14.808 1.00 84.38 99 ALA A N 1
ATOM 717 C CA . ALA A 1 99 ? 0.430 -3.712 -14.405 1.00 84.38 99 ALA A CA 1
ATOM 718 C C . ALA A 1 99 ? 1.682 -2.831 -14.569 1.00 84.38 99 ALA A C 1
ATOM 720 O O . ALA A 1 99 ? 2.784 -3.233 -14.164 1.00 84.38 99 ALA A O 1
ATOM 721 N N . SER A 1 100 ? 1.514 -1.621 -15.109 1.00 90.31 100 SER A N 1
ATOM 722 C CA . SER A 1 100 ? 2.633 -0.686 -15.276 1.00 90.31 100 SER A CA 1
ATOM 723 C C . SER A 1 100 ? 3.284 -0.313 -13.935 1.00 90.31 100 SER A C 1
ATOM 725 O O . SER A 1 100 ? 2.626 -0.214 -12.894 1.00 90.31 100 SER A O 1
ATOM 727 N N . LEU A 1 101 ? 4.598 -0.070 -13.950 1.00 92.19 101 LEU A N 1
ATOM 728 C CA . LEU A 1 101 ? 5.352 0.303 -12.748 1.00 92.19 101 LEU A CA 1
ATOM 729 C C . LEU A 1 101 ? 4.891 1.642 -12.150 1.00 92.19 101 LEU A C 1
ATOM 731 O O . LEU A 1 101 ? 4.882 1.796 -10.930 1.00 92.19 101 LEU A O 1
ATOM 735 N N . TRP A 1 102 ? 4.430 2.582 -12.979 1.00 92.75 102 TRP A N 1
ATOM 736 C CA . TRP A 1 102 ? 3.817 3.825 -12.500 1.00 92.75 102 TRP A CA 1
ATOM 737 C C . TRP A 1 102 ? 2.542 3.572 -11.700 1.00 92.75 102 TRP A C 1
ATOM 739 O O . TRP A 1 102 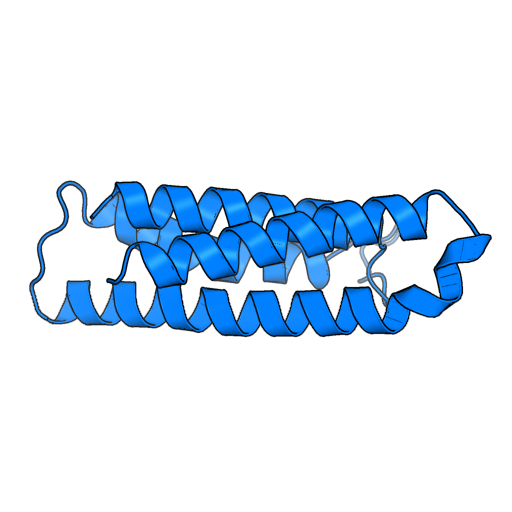? 2.337 4.192 -10.659 1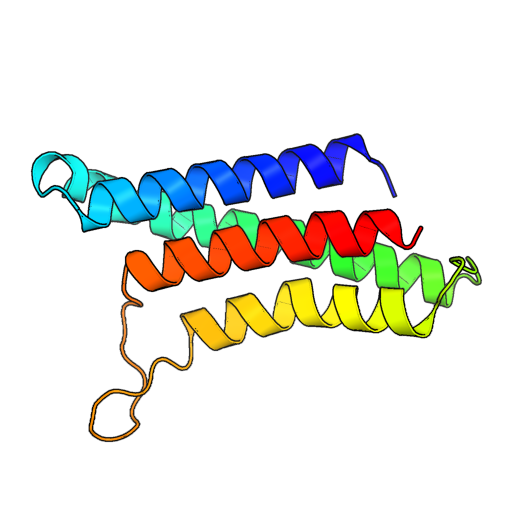.00 92.75 102 TRP A O 1
ATOM 749 N N . VAL A 1 103 ? 1.711 2.621 -12.129 1.00 92.38 103 VAL A N 1
ATOM 750 C CA . VAL A 1 103 ? 0.511 2.265 -11.369 1.00 92.38 103 VAL A CA 1
ATOM 751 C C . VAL A 1 103 ? 0.867 1.543 -10.075 1.00 92.38 103 VAL A C 1
ATOM 753 O O . VAL A 1 103 ? 0.232 1.808 -9.058 1.00 92.38 103 VAL A O 1
ATOM 756 N N . ILE A 1 104 ? 1.917 0.713 -10.054 1.00 93.94 104 ILE A N 1
ATOM 757 C CA . ILE A 1 104 ? 2.438 0.166 -8.790 1.00 93.94 104 ILE A CA 1
ATOM 758 C C . ILE A 1 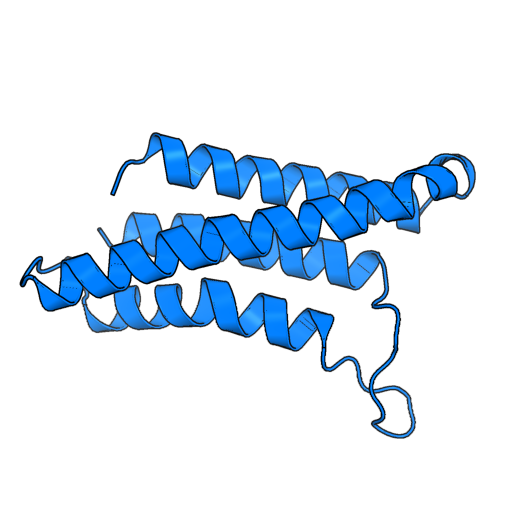104 ? 2.859 1.298 -7.847 1.00 93.94 104 ILE A C 1
ATOM 760 O O . ILE A 1 104 ? 2.516 1.257 -6.666 1.00 93.94 104 ILE A O 1
ATOM 764 N N . ALA A 1 105 ? 3.545 2.326 -8.355 1.00 95.31 105 ALA A N 1
ATOM 765 C CA . ALA A 1 105 ? 3.951 3.473 -7.549 1.00 95.31 105 ALA A CA 1
ATOM 766 C C . ALA A 1 105 ? 2.748 4.213 -6.945 1.00 95.31 105 ALA A C 1
ATOM 768 O O . ALA A 1 105 ? 2.719 4.478 -5.742 1.00 95.31 105 ALA A O 1
ATOM 769 N N . ILE A 1 106 ? 1.730 4.489 -7.766 1.00 95.19 106 ILE A N 1
ATOM 770 C CA . ILE A 1 106 ? 0.490 5.139 -7.328 1.00 95.19 106 ILE A CA 1
ATOM 771 C C . ILE A 1 106 ? -0.227 4.270 -6.292 1.00 95.19 106 ILE A C 1
ATOM 773 O O . ILE A 1 106 ? -0.552 4.757 -5.213 1.00 95.19 106 ILE A O 1
ATOM 777 N N . ALA A 1 107 ? -0.414 2.978 -6.571 1.00 94.50 107 ALA A N 1
ATOM 778 C CA . ALA A 1 107 ? -1.084 2.052 -5.664 1.00 94.50 107 ALA A CA 1
ATOM 779 C C . ALA A 1 107 ? -0.370 1.960 -4.306 1.00 94.50 107 ALA A C 1
ATOM 781 O O . ALA A 1 107 ? -1.030 1.959 -3.266 1.00 94.50 107 ALA A O 1
ATOM 782 N N . ALA A 1 108 ? 0.964 1.939 -4.302 1.00 95.81 108 ALA A N 1
ATOM 783 C CA . ALA A 1 108 ? 1.769 1.906 -3.088 1.00 95.81 108 ALA A CA 1
ATOM 784 C C . ALA A 1 108 ? 1.653 3.209 -2.269 1.00 95.81 108 ALA A C 1
ATOM 786 O O . ALA A 1 108 ? 1.472 3.148 -1.051 1.00 95.81 108 ALA A O 1
ATOM 787 N N . ILE A 1 109 ? 1.665 4.385 -2.912 1.00 97.00 109 ILE A N 1
ATOM 788 C CA . ILE A 1 109 ? 1.431 5.678 -2.233 1.00 97.00 109 ILE A CA 1
ATOM 789 C C . ILE A 1 109 ? 0.018 5.739 -1.662 1.00 97.00 109 ILE A C 1
ATOM 791 O O . ILE A 1 109 ? -0.163 6.083 -0.494 1.00 97.00 109 ILE A O 1
ATOM 795 N N . THR A 1 110 ? -0.987 5.388 -2.466 1.00 96.12 110 THR A N 1
ATOM 796 C CA . THR A 1 110 ? -2.383 5.354 -2.030 1.00 96.12 110 THR A CA 1
ATOM 797 C C . THR A 1 110 ? -2.536 4.453 -0.812 1.00 96.12 110 THR A C 1
ATOM 799 O O . THR A 1 110 ? -3.135 4.858 0.181 1.00 96.12 110 THR A O 1
ATOM 802 N N . MET A 1 111 ? -1.924 3.271 -0.837 1.00 96.56 111 MET A N 1
ATOM 803 C CA . MET A 1 111 ? -1.927 2.353 0.292 1.00 96.56 111 MET A CA 1
ATOM 804 C C . MET A 1 111 ? -1.273 2.956 1.542 1.00 96.56 111 MET A C 1
ATOM 806 O O . MET A 1 111 ? -1.857 2.881 2.622 1.00 96.56 111 MET A O 1
ATOM 810 N N . ALA A 1 112 ? -0.107 3.595 1.412 1.00 96.44 112 ALA A N 1
ATOM 811 C CA . ALA A 1 112 ? 0.574 4.250 2.529 1.00 96.44 112 ALA A CA 1
ATOM 812 C C . ALA A 1 112 ? -0.299 5.340 3.173 1.00 96.44 112 ALA A C 1
ATOM 814 O O . ALA A 1 112 ? -0.450 5.374 4.395 1.00 96.44 112 ALA A O 1
ATOM 815 N N . VAL A 1 113 ? -0.929 6.191 2.356 1.00 96.38 113 VAL A N 1
ATOM 816 C CA . VAL A 1 113 ? -1.839 7.245 2.831 1.00 96.38 113 VAL A CA 1
ATOM 817 C C . VAL A 1 113 ? -3.044 6.638 3.543 1.00 96.38 113 VAL A C 1
ATOM 819 O O . VAL A 1 113 ? -3.369 7.051 4.654 1.00 96.38 113 VAL A O 1
ATOM 822 N N . LEU A 1 114 ? -3.693 5.640 2.942 1.00 95.12 114 LEU A N 1
ATOM 823 C CA . LEU A 1 114 ? -4.876 5.003 3.520 1.00 95.12 114 LEU A CA 1
ATOM 824 C C . LEU A 1 114 ? -4.562 4.296 4.843 1.00 95.12 114 LEU A C 1
ATOM 826 O O . LEU A 1 114 ? -5.368 4.372 5.764 1.00 95.12 114 LEU A O 1
ATOM 830 N N . LEU A 1 115 ? -3.388 3.673 4.975 1.00 94.19 115 LEU A N 1
ATOM 831 C CA . LEU A 1 115 ? -2.939 3.060 6.228 1.00 94.19 115 LEU A CA 1
ATOM 832 C C . LEU A 1 115 ? -2.755 4.096 7.339 1.00 94.19 115 LEU A C 1
ATOM 834 O O . LEU A 1 115 ? -3.234 3.894 8.454 1.00 94.19 115 LEU A O 1
ATOM 838 N N . VAL A 1 116 ? -2.106 5.223 7.034 1.00 94.25 116 VAL A N 1
ATOM 839 C CA . VAL A 1 116 ? -1.944 6.324 7.995 1.00 94.25 116 VAL A CA 1
ATOM 840 C C . VAL A 1 116 ? -3.304 6.902 8.383 1.00 94.25 116 VAL A C 1
ATOM 842 O O . VAL A 1 116 ? -3.553 7.138 9.562 1.00 94.25 116 VAL A O 1
ATOM 845 N N . ARG A 1 117 ? -4.208 7.092 7.416 1.00 92.88 117 ARG A N 1
ATOM 846 C CA . ARG A 1 117 ? -5.550 7.628 7.674 1.00 92.88 117 ARG A CA 1
ATOM 847 C C . ARG A 1 117 ? -6.413 6.673 8.482 1.00 92.88 117 ARG A C 1
ATOM 849 O O . ARG A 1 117 ? -7.046 7.128 9.424 1.00 92.88 117 ARG A O 1
ATOM 856 N N . LEU A 1 118 ? -6.385 5.374 8.183 1.00 89.81 118 LEU A N 1
ATOM 857 C CA . LEU A 1 118 ? -7.032 4.351 9.004 1.00 89.81 118 LEU A CA 1
ATOM 858 C C . LEU A 1 118 ? -6.559 4.483 10.448 1.00 89.81 118 LEU A C 1
ATOM 860 O O . LEU A 1 118 ? -7.370 4.574 11.357 1.00 89.81 118 LEU A O 1
ATOM 864 N N . GLN A 1 119 ? -5.249 4.564 10.645 1.00 88.25 119 GLN A N 1
ATOM 865 C CA . GLN A 1 119 ? -4.632 4.617 11.958 1.00 88.25 119 GLN A CA 1
ATOM 866 C C . GLN A 1 119 ? -4.939 5.923 12.722 1.00 88.25 119 GLN A C 1
ATOM 868 O O . GLN A 1 119 ? -5.056 5.869 13.935 1.00 88.25 119 GLN A O 1
ATOM 873 N N . GLN A 1 120 ? -5.157 7.053 12.038 1.00 88.88 120 GLN A N 1
ATOM 874 C CA . GLN A 1 120 ? -5.623 8.323 12.630 1.00 88.88 120 GLN A CA 1
ATOM 875 C C . GLN A 1 120 ? -7.096 8.325 13.072 1.00 88.88 120 GLN A C 1
ATOM 877 O O . GLN A 1 120 ? -7.528 9.287 13.698 1.00 88.88 120 GLN A O 1
ATOM 882 N N . THR A 1 121 ? -7.882 7.311 12.702 1.00 84.56 121 THR A N 1
ATOM 883 C CA . THR A 1 121 ? -9.283 7.194 13.150 1.00 84.56 121 THR A CA 1
ATOM 884 C C . THR A 1 121 ? -9.438 6.411 14.453 1.00 84.56 121 THR A C 1
ATOM 886 O O . THR A 1 121 ? -10.564 6.267 14.917 1.00 84.56 121 THR A O 1
ATOM 889 N N . TRP A 1 122 ? -8.333 5.890 14.997 1.00 70.50 122 TRP A N 1
ATOM 890 C CA . TRP A 1 122 ? -8.260 5.104 16.230 1.00 70.50 122 TRP A CA 1
ATOM 891 C C . TRP A 1 122 ? -7.628 5.894 17.367 1.00 70.50 122 TRP A C 1
ATOM 893 O O . TRP A 1 122 ? -6.724 6.713 17.078 1.00 70.50 122 TRP A O 1
#

pLDDT: mean 88.45, std 8.86, range [61.16, 97.44]

Foldseek 3Di:
DDPVLLLVLLVLLQVLLVLLVVCLVDVVSVVCVVVSVVSLVVSLVSLLVVLVVLVVCVVVVPDFPDSVQLNVLSCCLNPVLVCLQFQDQDPPRDTDPRRRSNSSSVSSNSNSVSSVSSVVRD

Sequence (122 aa):
MSWLFTIVVASYAGVIAVLAAAVASTSALQQMEPLVRHGMKVAQIAGGLIAAVAGLNLLQGHEPDQVWISAGYAVAVVGVPFILLTRQPDEDGEPVEPASLWVIAIAAITMAVLLVRLQQTW

Organism: NCBI:txid634462

Radius of gyration: 15.45 Å; chains: 1; bounding box: 38×17×46 Å

Secondary structure (DSSP, 8-state):
--HHHHHHHHHHHHHHHHHHHHHHH-GGGGGGHHHHHHHHHHHHHHHHHHHHHHHHHHHTT---TTHHHHHHHHHHHHHHHHHHHH--B-TTS-B-SSPPHHHHHHHHHHHHHHHHHHHTT-